Protein AF-A0A8X7CBG3-F1 (afdb_monomer_lite)

Sequence (116 aa):
MLIEKKDIHNIKRDFNINGYVKRHEVDAVSVKLWAQEMKNNGENCTVYFKEQGQLGNAYCLKDEDFVLVIMTDFQKEMITKYGKDKICTDGTHGLNSYDFNLYSVLVVDEQKKWNP

Foldseek 3Di:
DDDDPVNVVCCCVVVVVDPPQDPDPDVLVSVVVVLVVCVVVVVPQWPDWAHAQDDDPDPPDDNRDGDTHGDGPVRVVVCVPFVPPHKDKDWDAQPDPVRDIDIDIDGDDPVPDDDD

Structure (mmCIF, N/CA/C/O backbone):
data_AF-A0A8X7CBG3-F1
#
_entry.id   AF-A0A8X7CBG3-F1
#
loop_
_atom_site.group_PDB
_atom_site.id
_atom_site.type_symbol
_atom_site.label_atom_id
_atom_site.label_alt_id
_atom_site.label_comp_id
_atom_site.label_asym_id
_atom_site.label_entity_id
_atom_site.label_seq_id
_atom_site.pdbx_PDB_ins_code
_atom_site.Cartn_x
_atom_site.Cartn_y
_atom_site.Cartn_z
_atom_site.occupancy
_atom_site.B_iso_or_equiv
_atom_site.auth_seq_id
_atom_site.auth_comp_id
_atom_site.auth_asym_id
_atom_site.auth_atom_id
_atom_site.pdbx_PDB_model_num
ATOM 1 N N . MET A 1 1 ? -16.791 11.375 -11.909 1.00 40.81 1 MET A N 1
ATOM 2 C CA . MET A 1 1 ? -16.322 12.656 -11.343 1.00 40.81 1 MET A CA 1
ATOM 3 C C . MET A 1 1 ? -14.961 12.934 -11.970 1.00 40.81 1 MET A C 1
ATOM 5 O O . MET A 1 1 ? -14.012 12.247 -11.624 1.00 40.81 1 MET A O 1
ATOM 9 N N . LEU A 1 2 ? -14.887 13.786 -12.999 1.00 49.34 2 LEU A N 1
ATOM 10 C CA . LEU A 1 2 ? -13.610 14.119 -13.640 1.00 49.34 2 LEU A CA 1
ATOM 11 C C . LEU A 1 2 ? -12.933 15.203 -12.805 1.00 49.34 2 LEU A C 1
ATOM 13 O O . LEU A 1 2 ? -13.431 16.319 -12.740 1.00 49.34 2 LEU A O 1
ATOM 17 N N . ILE A 1 3 ? -11.821 14.862 -12.163 1.00 58.81 3 ILE A N 1
ATOM 18 C CA . ILE A 1 3 ? -10.894 15.854 -11.620 1.00 58.81 3 ILE A CA 1
ATOM 19 C C . ILE A 1 3 ? -10.322 16.611 -12.827 1.00 58.81 3 ILE A C 1
ATOM 21 O O . ILE A 1 3 ? -9.713 15.989 -13.704 1.00 58.81 3 ILE A O 1
ATOM 25 N N . GLU A 1 4 ? -10.526 17.926 -12.918 1.00 74.81 4 GLU A N 1
ATOM 26 C CA . GLU A 1 4 ? -9.948 18.704 -14.012 1.00 74.81 4 GLU A CA 1
ATOM 27 C C . GLU A 1 4 ? -8.452 18.930 -13.752 1.00 74.81 4 GLU A C 1
ATOM 29 O O . GLU A 1 4 ? -7.999 19.037 -12.610 1.00 74.81 4 GLU A O 1
ATOM 34 N N . LYS A 1 5 ? -7.635 19.059 -14.809 1.00 75.81 5 LYS A N 1
ATOM 35 C CA . LYS A 1 5 ? -6.190 19.358 -14.666 1.00 75.81 5 LYS A CA 1
ATOM 36 C C . LYS A 1 5 ? -5.930 20.604 -13.805 1.00 75.81 5 LYS A C 1
ATOM 38 O O . LYS A 1 5 ? -4.879 20.708 -13.172 1.00 75.81 5 LYS A O 1
ATOM 43 N N . 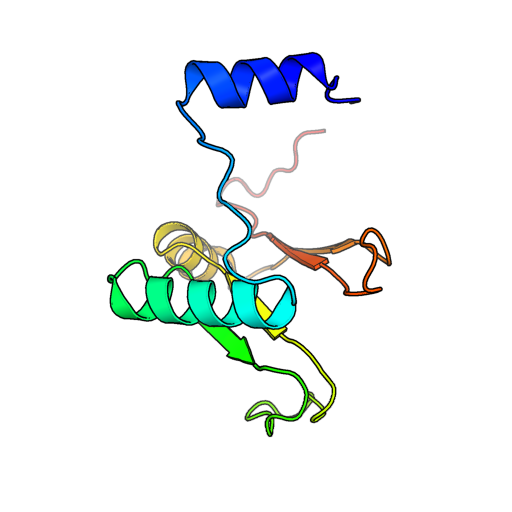LYS A 1 6 ? -6.892 21.530 -13.781 1.00 81.81 6 LYS A N 1
ATOM 44 C CA . LYS A 1 6 ? -6.890 22.736 -12.953 1.00 81.81 6 LYS A CA 1
ATOM 45 C C . LYS A 1 6 ? -6.967 22.419 -11.458 1.00 81.81 6 LYS A C 1
ATOM 47 O O . LYS A 1 6 ? -6.233 23.030 -10.690 1.00 81.81 6 LYS A O 1
ATOM 52 N N . ASP A 1 7 ? -7.772 21.441 -11.056 1.00 83.69 7 ASP A N 1
ATOM 53 C CA . ASP A 1 7 ? -7.909 21.043 -9.652 1.00 83.69 7 ASP A CA 1
ATOM 54 C C . ASP A 1 7 ? -6.604 20.440 -9.132 1.00 83.69 7 ASP A C 1
ATOM 56 O O . ASP A 1 7 ? -6.118 20.824 -8.072 1.00 83.69 7 ASP A O 1
ATOM 60 N N . ILE A 1 8 ? -5.958 19.587 -9.935 1.00 80.31 8 ILE A N 1
ATOM 61 C CA . ILE A 1 8 ? -4.635 19.029 -9.610 1.00 80.31 8 ILE A CA 1
ATOM 62 C C . ILE A 1 8 ? -3.593 20.147 -9.471 1.00 80.31 8 ILE A C 1
ATOM 64 O O . ILE A 1 8 ? -2.747 20.101 -8.579 1.00 80.31 8 ILE A O 1
ATOM 68 N N . HIS A 1 9 ? -3.636 21.155 -10.346 1.00 80.56 9 HIS A N 1
ATOM 69 C CA . HIS A 1 9 ? -2.719 22.291 -10.276 1.00 80.56 9 HIS A CA 1
ATOM 70 C C . HIS A 1 9 ? -2.940 23.134 -9.011 1.00 80.56 9 HIS A C 1
ATOM 72 O O . HIS A 1 9 ? -1.971 23.489 -8.342 1.00 80.56 9 HIS A O 1
ATOM 78 N N . ASN A 1 10 ? -4.199 23.398 -8.652 1.00 86.81 10 ASN A N 1
ATOM 79 C CA . ASN A 1 10 ? -4.550 24.120 -7.431 1.00 86.81 10 ASN A CA 1
ATOM 80 C C . ASN A 1 10 ? -4.092 23.360 -6.181 1.00 86.81 10 ASN A C 1
ATOM 82 O O . ASN A 1 10 ? -3.424 23.950 -5.343 1.00 86.81 10 ASN A O 1
ATOM 86 N N . ILE A 1 11 ? -4.340 22.047 -6.099 1.00 84.38 11 ILE A N 1
ATOM 87 C CA . ILE A 1 11 ? -3.877 21.213 -4.977 1.00 84.38 11 ILE A CA 1
ATOM 88 C C . ILE A 1 11 ? -2.350 21.273 -4.859 1.00 84.38 11 ILE A C 1
ATOM 90 O O . ILE A 1 11 ? -1.818 21.474 -3.771 1.00 84.38 11 ILE A O 1
ATOM 94 N N . LYS A 1 12 ? -1.620 21.154 -5.976 1.00 83.50 12 LYS A N 1
ATOM 95 C CA . LYS A 1 12 ? -0.154 21.250 -5.948 1.00 83.50 12 LYS A CA 1
ATOM 96 C C . LYS A 1 12 ? 0.330 22.593 -5.411 1.00 83.50 12 LYS A C 1
ATOM 98 O O . LYS A 1 12 ? 1.241 22.613 -4.589 1.00 83.50 12 LYS A O 1
ATOM 103 N N . ARG A 1 13 ? -0.281 23.690 -5.866 1.00 83.88 13 ARG A N 1
ATOM 104 C CA . ARG A 1 13 ? 0.042 25.050 -5.419 1.00 83.88 13 ARG A CA 1
ATOM 105 C C . ARG A 1 13 ? -0.272 25.236 -3.935 1.00 83.88 13 ARG A C 1
ATOM 107 O O . ARG A 1 13 ? 0.590 25.684 -3.189 1.00 83.88 13 ARG A O 1
ATOM 114 N 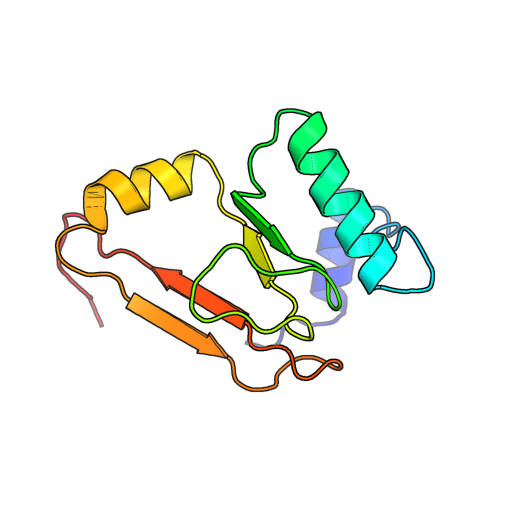N . ASP A 1 14 ? -1.484 24.886 -3.520 1.00 90.00 14 ASP A N 1
ATOM 115 C CA . ASP A 1 14 ? -2.019 25.225 -2.199 1.00 90.00 14 ASP A CA 1
ATOM 116 C C . ASP A 1 14 ? -1.397 24.365 -1.086 1.00 90.00 14 ASP A C 1
ATOM 118 O O . ASP A 1 14 ? -1.220 24.842 0.032 1.00 90.00 14 ASP A O 1
ATOM 122 N N . PHE A 1 15 ? -0.987 23.131 -1.400 1.00 83.00 15 PHE A N 1
ATOM 123 C CA . PHE A 1 15 ? -0.299 22.228 -0.467 1.00 83.00 15 PHE A CA 1
ATOM 124 C C . PHE A 1 15 ? 1.226 22.181 -0.667 1.00 83.00 15 PHE A C 1
ATOM 126 O O . PHE A 1 15 ? 1.890 21.322 -0.090 1.00 83.00 15 PHE A O 1
ATOM 133 N N . ASN A 1 16 ? 1.792 23.084 -1.481 1.00 77.38 16 ASN A N 1
ATOM 134 C CA . ASN A 1 16 ? 3.227 23.149 -1.791 1.00 77.38 16 ASN A CA 1
ATOM 135 C C . ASN A 1 16 ? 3.823 21.786 -2.212 1.00 77.38 16 ASN 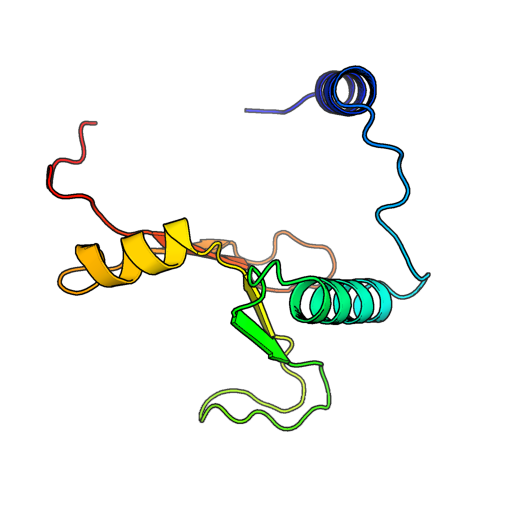A C 1
ATOM 137 O O . ASN A 1 16 ? 4.934 21.411 -1.824 1.00 77.38 16 ASN A O 1
ATOM 141 N N . ILE A 1 17 ? 3.064 21.019 -3.001 1.00 77.69 17 ILE A N 1
ATOM 142 C CA . ILE A 1 17 ? 3.487 19.711 -3.508 1.00 77.69 17 ILE A CA 1
ATOM 143 C C . ILE A 1 17 ? 4.446 19.960 -4.673 1.00 77.69 17 ILE A C 1
ATOM 145 O O . ILE A 1 17 ? 4.056 19.999 -5.845 1.00 77.69 17 ILE A O 1
ATOM 149 N N . ASN A 1 18 ? 5.719 20.161 -4.339 1.00 66.88 18 ASN A N 1
ATOM 150 C CA . ASN A 1 18 ? 6.785 20.317 -5.318 1.00 66.88 18 ASN A CA 1
ATOM 151 C C . ASN A 1 18 ? 6.966 19.004 -6.094 1.00 66.88 18 ASN A C 1
ATOM 153 O O . ASN A 1 18 ? 7.054 17.927 -5.512 1.00 66.88 18 ASN A O 1
ATOM 157 N N . GLY A 1 19 ? 6.980 19.090 -7.427 1.00 58.47 19 GLY A N 1
ATOM 158 C CA . GLY A 1 19 ? 6.770 17.978 -8.367 1.00 58.47 19 GLY A CA 1
ATOM 159 C C . GLY A 1 19 ? 7.821 16.859 -8.417 1.00 58.47 19 GLY A C 1
ATOM 160 O O . GLY A 1 19 ? 7.833 16.099 -9.383 1.00 58.47 19 GLY A O 1
ATOM 161 N N . TYR A 1 20 ? 8.679 16.711 -7.411 1.00 56.62 20 TYR A N 1
ATOM 162 C CA . TYR A 1 20 ? 9.717 15.681 -7.356 1.00 56.62 20 TYR A CA 1
ATOM 163 C C . TYR A 1 20 ? 9.193 14.390 -6.716 1.00 56.62 20 TYR A C 1
ATOM 165 O O . TYR A 1 20 ? 9.657 13.951 -5.670 1.00 56.62 20 TYR A O 1
ATOM 173 N N . VAL A 1 21 ? 8.197 13.773 -7.353 1.00 65.31 21 VAL A N 1
ATOM 174 C CA . VAL A 1 21 ? 7.701 12.436 -6.964 1.00 65.31 21 VAL A CA 1
ATOM 175 C C . VAL A 1 21 ? 8.561 11.332 -7.598 1.00 65.31 21 VAL A C 1
ATOM 177 O O . VAL A 1 21 ? 8.697 10.240 -7.050 1.00 65.31 21 VAL A O 1
ATOM 180 N N . LYS A 1 22 ? 9.196 11.625 -8.740 1.00 71.69 22 LYS A N 1
ATOM 181 C CA . LYS A 1 22 ? 10.056 10.693 -9.474 1.00 71.69 22 LYS A CA 1
ATOM 182 C C . LYS A 1 22 ? 11.505 10.833 -9.006 1.00 71.69 22 LYS A C 1
ATOM 184 O O . LYS A 1 22 ? 12.137 11.857 -9.242 1.00 71.69 22 LYS A O 1
ATOM 189 N N . ARG A 1 23 ? 12.011 9.800 -8.330 1.00 78.56 23 ARG A N 1
ATOM 190 C CA . ARG A 1 23 ? 13.365 9.758 -7.739 1.00 78.56 23 ARG A CA 1
ATOM 191 C C . ARG A 1 23 ? 14.418 9.206 -8.696 1.00 78.56 23 ARG A C 1
ATOM 193 O O . ARG A 1 23 ? 15.608 9.395 -8.483 1.00 78.56 23 ARG A O 1
ATOM 200 N N . HIS A 1 24 ? 13.970 8.492 -9.720 1.00 86.25 24 HIS A N 1
ATOM 201 C CA . HIS A 1 24 ? 14.793 7.804 -10.698 1.00 86.25 24 HIS A CA 1
ATOM 202 C C . HIS A 1 24 ? 14.009 7.635 -12.005 1.00 86.25 24 HIS A C 1
ATOM 204 O O . HIS A 1 24 ? 12.786 7.512 -11.973 1.00 86.25 24 HIS A O 1
ATOM 210 N N . GLU A 1 25 ? 14.695 7.594 -13.150 1.00 83.38 25 GLU A N 1
ATOM 211 C CA . GLU A 1 25 ? 14.066 7.456 -14.475 1.00 83.38 25 GLU A CA 1
ATOM 212 C C . GLU A 1 25 ? 13.255 6.165 -14.621 1.00 83.38 25 GLU A C 1
ATOM 214 O O . GLU A 1 25 ? 12.170 6.166 -15.204 1.00 83.38 25 GLU A O 1
ATOM 219 N N . VAL A 1 26 ? 13.767 5.087 -14.030 1.00 85.00 26 VAL A N 1
ATOM 220 C CA . VAL A 1 26 ? 13.079 3.800 -13.900 1.00 85.00 26 VAL A CA 1
ATOM 221 C C . VAL A 1 26 ? 12.139 3.847 -12.696 1.00 85.00 26 VAL A C 1
ATOM 223 O O . VAL A 1 26 ? 12.593 3.917 -11.551 1.00 85.00 26 VAL A O 1
ATOM 226 N N . ASP A 1 27 ? 10.833 3.774 -12.950 1.00 85.88 27 ASP A N 1
ATOM 227 C CA . ASP A 1 27 ? 9.796 3.905 -11.919 1.00 85.88 27 ASP A CA 1
ATOM 228 C C . ASP A 1 27 ? 9.919 2.831 -10.825 1.00 85.88 27 ASP A C 1
ATOM 230 O O . ASP A 1 27 ? 9.808 3.152 -9.644 1.00 85.88 27 ASP A O 1
ATOM 234 N N . ALA A 1 28 ? 10.265 1.588 -11.182 1.00 87.69 28 ALA A N 1
ATOM 235 C CA . ALA A 1 28 ? 10.491 0.507 -10.215 1.00 87.69 28 ALA A CA 1
ATOM 236 C C . ALA A 1 28 ? 11.582 0.853 -9.181 1.00 87.69 28 ALA A C 1
ATOM 238 O O . ALA A 1 28 ? 11.435 0.571 -7.991 1.00 87.69 28 ALA A O 1
ATOM 239 N N . VAL A 1 29 ? 12.648 1.536 -9.614 1.00 90.62 29 VAL A N 1
ATOM 240 C CA . VAL A 1 29 ? 13.720 2.009 -8.724 1.00 90.62 29 VAL A CA 1
ATOM 241 C C . VAL A 1 29 ? 13.212 3.137 -7.826 1.00 90.62 29 VAL A C 1
ATOM 243 O O . VAL A 1 29 ? 13.505 3.145 -6.633 1.00 90.62 29 VAL A O 1
ATOM 246 N N . SER A 1 30 ? 12.401 4.057 -8.361 1.00 90.31 30 SER A N 1
ATOM 247 C CA . SER A 1 30 ? 11.774 5.112 -7.552 1.00 90.31 30 SER A CA 1
ATOM 248 C C . SER A 1 30 ? 10.901 4.529 -6.438 1.00 90.31 30 SER A C 1
ATOM 250 O O . SER A 1 30 ? 11.012 4.959 -5.290 1.00 90.31 30 SER A O 1
ATOM 252 N N . VAL A 1 31 ? 10.073 3.530 -6.764 1.00 90.50 31 VAL A N 1
ATOM 253 C CA . VAL A 1 31 ? 9.188 2.855 -5.802 1.00 90.50 31 VAL A CA 1
ATOM 254 C C . VAL A 1 31 ? 9.996 2.102 -4.748 1.00 90.50 31 VAL A C 1
ATOM 256 O O . VAL A 1 31 ? 9.693 2.218 -3.563 1.00 90.50 31 VAL A O 1
ATOM 259 N N . LYS A 1 32 ? 11.059 1.393 -5.148 1.00 91.81 32 LYS A N 1
ATOM 260 C CA . LYS A 1 32 ? 11.984 0.729 -4.219 1.00 91.81 32 LYS A CA 1
ATOM 261 C C . LYS A 1 32 ? 12.587 1.708 -3.216 1.00 91.81 32 LYS A C 1
ATOM 263 O O . LYS A 1 32 ? 12.514 1.470 -2.012 1.00 91.81 32 LYS A O 1
ATOM 268 N N . LEU A 1 33 ? 13.165 2.808 -3.703 1.00 91.06 33 LEU A N 1
ATOM 269 C CA . LEU A 1 33 ? 13.790 3.822 -2.850 1.00 91.06 33 LEU A CA 1
ATOM 270 C C . LEU A 1 33 ? 12.777 4.436 -1.880 1.00 91.06 33 LEU A C 1
ATOM 272 O O . LEU A 1 33 ? 13.099 4.674 -0.720 1.00 91.06 33 LEU A O 1
ATOM 276 N N . TRP A 1 34 ? 11.549 4.671 -2.343 1.00 90.88 34 TRP A N 1
ATOM 277 C CA . TRP A 1 34 ? 10.458 5.161 -1.505 1.00 90.88 34 TRP A CA 1
ATOM 278 C C . TRP A 1 34 ? 10.044 4.154 -0.426 1.00 90.88 34 TRP A C 1
ATOM 280 O O . TRP A 1 34 ? 9.997 4.511 0.748 1.00 90.88 34 TRP A O 1
ATOM 290 N N . ALA A 1 35 ? 9.827 2.888 -0.786 1.00 89.81 35 ALA A N 1
ATOM 291 C CA . ALA A 1 35 ? 9.446 1.840 0.160 1.00 89.81 35 ALA A CA 1
ATOM 292 C C . ALA A 1 35 ? 10.523 1.614 1.238 1.00 89.81 35 ALA A C 1
ATOM 294 O O . ALA A 1 35 ? 10.206 1.362 2.401 1.00 89.81 35 ALA A O 1
ATOM 295 N N . GLN A 1 36 ? 11.803 1.716 0.862 1.00 88.69 36 GLN A N 1
ATOM 296 C CA . GLN A 1 36 ? 12.930 1.640 1.794 1.00 88.69 36 GLN A CA 1
ATOM 297 C C . GLN A 1 36 ? 12.989 2.850 2.730 1.00 88.69 36 GLN A C 1
ATOM 299 O O . GLN A 1 36 ? 13.176 2.676 3.931 1.00 88.69 36 GLN A O 1
ATOM 304 N N . GLU A 1 37 ? 12.804 4.062 2.205 1.00 88.56 37 GLU A N 1
ATOM 305 C CA . GLU A 1 37 ? 12.779 5.272 3.026 1.00 88.56 37 GLU A CA 1
ATOM 306 C C . GLU A 1 37 ? 11.636 5.245 4.044 1.00 88.56 37 GLU A C 1
ATOM 308 O O . GLU A 1 37 ? 11.875 5.508 5.219 1.00 88.56 37 GLU A O 1
ATOM 313 N N . MET A 1 38 ? 10.427 4.859 3.629 1.00 87.31 38 MET A N 1
ATOM 314 C CA . MET A 1 38 ? 9.277 4.766 4.534 1.00 87.31 38 MET A CA 1
ATOM 315 C C . MET A 1 38 ? 9.551 3.802 5.692 1.00 87.31 38 MET A C 1
ATOM 317 O O . MET A 1 38 ? 9.357 4.148 6.855 1.00 87.31 38 MET A O 1
ATOM 321 N N . LYS A 1 39 ? 10.128 2.629 5.399 1.00 83.69 39 LYS A N 1
ATOM 322 C CA . LYS A 1 39 ? 10.552 1.681 6.442 1.00 83.69 39 LYS A CA 1
ATOM 323 C C . LYS A 1 39 ? 11.601 2.263 7.398 1.00 83.69 39 LYS A C 1
ATOM 325 O O . LYS A 1 39 ? 11.561 1.954 8.585 1.00 83.69 39 LYS A O 1
ATOM 330 N N . ASN A 1 40 ? 12.528 3.080 6.899 1.00 83.31 40 ASN A N 1
ATOM 331 C CA . ASN A 1 40 ? 13.633 3.627 7.690 1.00 83.31 40 ASN A CA 1
ATOM 332 C C . ASN A 1 40 ? 13.240 4.861 8.518 1.00 83.31 40 ASN A C 1
ATOM 334 O O . ASN A 1 40 ? 13.782 5.057 9.603 1.00 83.31 40 ASN A O 1
ATOM 338 N N . ASN A 1 41 ? 12.296 5.673 8.039 1.00 78.75 41 ASN A N 1
ATOM 339 C CA . ASN A 1 41 ? 11.884 6.924 8.686 1.00 78.75 41 ASN A CA 1
ATOM 340 C C . ASN A 1 41 ? 10.887 6.717 9.842 1.00 78.75 41 ASN A C 1
ATOM 342 O O . ASN A 1 41 ? 10.402 7.686 10.420 1.00 78.75 41 ASN A O 1
ATOM 346 N N . GLY A 1 42 ? 10.549 5.468 10.180 1.00 67.12 42 GLY A N 1
ATOM 347 C CA . GLY A 1 42 ? 9.554 5.143 11.208 1.00 67.12 42 GLY A CA 1
ATOM 348 C C . GLY A 1 42 ? 8.103 5.338 10.755 1.00 67.12 42 GLY A C 1
ATOM 349 O O . GLY A 1 42 ? 7.187 4.921 11.460 1.00 67.12 42 GLY A O 1
ATOM 350 N N . GLU A 1 43 ? 7.881 5.892 9.560 1.00 65.88 43 GLU A N 1
ATOM 351 C CA . GLU A 1 43 ? 6.588 5.887 8.881 1.00 65.88 43 GLU A CA 1
ATOM 352 C C . GLU A 1 43 ? 6.312 4.481 8.339 1.00 65.88 43 GLU A C 1
ATOM 354 O O . GLU A 1 43 ? 6.539 4.163 7.171 1.00 65.88 43 GLU A O 1
ATOM 359 N N . ASN A 1 44 ? 5.803 3.607 9.210 1.00 70.50 44 ASN A N 1
ATOM 360 C CA . ASN A 1 44 ? 5.567 2.189 8.934 1.00 70.50 44 ASN A CA 1
ATOM 361 C C . ASN A 1 44 ? 4.370 1.936 7.996 1.00 70.50 44 ASN A C 1
ATOM 363 O O . ASN A 1 44 ? 3.635 0.961 8.136 1.00 70.50 44 ASN A O 1
ATOM 367 N N . CYS A 1 45 ? 4.164 2.824 7.024 1.00 84.25 45 CYS A N 1
ATOM 368 C CA . CYS A 1 45 ? 3.099 2.698 6.052 1.00 84.25 45 CYS A CA 1
ATOM 369 C C . CYS A 1 45 ? 3.351 1.558 5.058 1.00 84.25 45 CYS A C 1
ATOM 371 O O . CYS A 1 45 ? 2.415 1.138 4.397 1.00 84.25 45 CYS A O 1
ATOM 373 N N . THR A 1 46 ? 4.579 1.038 4.932 1.00 88.50 46 THR A N 1
ATOM 374 C CA . THR A 1 46 ? 4.903 -0.077 4.024 1.00 88.50 46 THR A CA 1
ATOM 375 C C . THR A 1 46 ? 4.925 -1.406 4.775 1.00 88.50 46 THR A C 1
ATOM 377 O O . THR A 1 46 ? 5.954 -1.818 5.313 1.00 88.50 46 THR A O 1
ATOM 380 N N . VAL A 1 47 ? 3.798 -2.116 4.753 1.00 88.44 47 VAL A N 1
ATOM 381 C CA . VAL A 1 47 ? 3.621 -3.400 5.452 1.00 88.44 47 VAL A CA 1
ATOM 382 C C . VAL A 1 47 ? 4.370 -4.534 4.756 1.00 88.44 47 VAL A C 1
ATOM 384 O O . VAL A 1 47 ? 4.981 -5.378 5.411 1.00 88.44 47 VAL A O 1
ATOM 387 N N . TYR A 1 48 ? 4.345 -4.561 3.424 1.00 90.00 48 TYR A N 1
ATOM 388 C CA . TYR A 1 48 ? 5.028 -5.581 2.635 1.00 90.00 48 TYR A CA 1
ATOM 389 C C . TYR A 1 48 ? 5.523 -4.997 1.317 1.00 90.00 48 TYR A C 1
ATOM 391 O O . TYR A 1 48 ? 4.848 -4.184 0.689 1.00 90.00 48 TYR A O 1
ATOM 399 N N . PHE A 1 49 ? 6.715 -5.417 0.905 1.00 91.25 49 PHE A N 1
ATOM 400 C CA . PHE A 1 49 ? 7.313 -5.007 -0.357 1.00 91.25 49 PHE A CA 1
ATOM 401 C C . PHE A 1 49 ? 8.113 -6.169 -0.941 1.00 91.25 49 PHE A C 1
ATOM 403 O O . PHE A 1 49 ? 8.944 -6.746 -0.235 1.00 91.25 49 PHE A O 1
ATOM 410 N N . LYS A 1 50 ? 7.854 -6.484 -2.211 1.00 91.62 50 LYS A N 1
ATOM 411 C CA . LYS A 1 50 ? 8.566 -7.473 -3.022 1.00 91.62 50 LYS A CA 1
ATOM 412 C C . LYS A 1 50 ? 8.843 -6.875 -4.397 1.00 91.62 50 LYS A C 1
ATOM 414 O O . LYS A 1 50 ? 7.924 -6.422 -5.081 1.00 91.62 50 LYS A O 1
ATOM 419 N N . GLU A 1 51 ? 10.105 -6.919 -4.800 1.00 91.62 51 GLU A N 1
ATOM 420 C CA . GLU A 1 51 ? 10.536 -6.541 -6.144 1.00 91.62 51 GLU A CA 1
ATOM 421 C C . GLU A 1 51 ? 10.353 -7.704 -7.132 1.00 91.62 51 GLU A C 1
ATOM 423 O O . GLU A 1 51 ? 10.359 -8.879 -6.751 1.00 91.62 51 GLU A O 1
ATOM 428 N N . GLN A 1 52 ? 10.234 -7.382 -8.420 1.00 90.25 52 GLN A N 1
ATOM 429 C CA . GLN A 1 52 ? 10.294 -8.398 -9.471 1.00 90.25 52 GLN A CA 1
ATOM 430 C C . GLN A 1 52 ? 11.694 -9.028 -9.503 1.00 90.25 52 GLN A C 1
ATOM 432 O O . GLN A 1 52 ? 12.698 -8.341 -9.323 1.00 90.25 52 GLN A O 1
ATOM 437 N N . GLY A 1 53 ? 11.764 -10.337 -9.724 1.00 88.50 53 GLY A N 1
ATOM 438 C CA . GLY A 1 53 ? 12.995 -11.128 -9.664 1.00 88.50 53 GLY A CA 1
ATOM 439 C C . GLY A 1 53 ? 13.462 -11.470 -8.245 1.00 88.50 53 GLY A C 1
ATOM 440 O O . GLY A 1 53 ? 14.461 -12.168 -8.092 1.00 88.50 53 GLY A O 1
ATOM 441 N N . GLN A 1 54 ? 12.764 -11.006 -7.202 1.00 87.25 54 GLN A N 1
ATOM 442 C CA . GLN A 1 54 ? 13.035 -11.401 -5.822 1.00 87.25 54 GLN A CA 1
ATOM 443 C C . GLN A 1 54 ? 12.180 -12.613 -5.438 1.00 87.25 54 GLN A C 1
ATOM 445 O O . GLN A 1 54 ? 10.965 -12.598 -5.650 1.00 87.25 54 GLN A O 1
ATOM 450 N N . LEU A 1 55 ? 12.802 -13.609 -4.797 1.00 81.75 55 LEU A N 1
ATOM 451 C CA . LEU A 1 55 ? 12.101 -14.752 -4.206 1.00 81.75 55 LEU A CA 1
ATOM 452 C C . LEU A 1 55 ? 11.018 -14.269 -3.233 1.00 81.75 55 LEU A C 1
ATOM 454 O O . LEU A 1 55 ? 11.283 -13.503 -2.301 1.00 81.75 55 LEU A O 1
ATOM 458 N N . GLY A 1 56 ? 9.782 -14.704 -3.472 1.00 72.06 56 GLY A N 1
ATOM 459 C CA . GLY A 1 56 ? 8.647 -14.414 -2.605 1.00 72.06 56 GLY A CA 1
ATOM 460 C C . GLY A 1 56 ? 8.629 -15.324 -1.378 1.00 72.06 56 GLY A C 1
ATOM 461 O O . GLY A 1 56 ? 8.712 -16.540 -1.491 1.00 72.06 56 GLY A O 1
ATOM 462 N N . ASN A 1 57 ? 8.443 -14.743 -0.192 1.00 70.31 57 ASN A N 1
ATOM 463 C CA . ASN A 1 57 ? 8.277 -15.518 1.049 1.00 70.31 57 ASN A CA 1
ATOM 464 C C . ASN A 1 57 ? 6.830 -16.021 1.245 1.00 70.31 57 ASN A C 1
ATOM 466 O O . ASN A 1 57 ? 6.541 -16.705 2.225 1.00 70.31 57 ASN A O 1
ATOM 470 N N . ALA A 1 58 ? 5.906 -15.631 0.361 1.00 72.69 58 ALA A N 1
ATOM 471 C CA . ALA A 1 58 ? 4.497 -15.997 0.419 1.00 72.69 58 ALA A CA 1
ATOM 472 C C . ALA A 1 58 ? 4.196 -17.083 -0.620 1.00 72.69 58 ALA A C 1
ATOM 474 O O . ALA A 1 58 ? 4.568 -16.943 -1.782 1.00 72.69 58 ALA A O 1
ATOM 475 N N . TYR A 1 59 ? 3.479 -18.129 -0.200 1.00 65.25 59 TYR A N 1
ATOM 476 C CA . TYR A 1 59 ? 3.239 -19.376 -0.945 1.00 65.25 59 TYR A CA 1
ATOM 477 C C . TYR A 1 59 ? 2.622 -19.233 -2.351 1.00 65.25 59 TYR A C 1
ATOM 479 O O . TYR A 1 59 ? 2.566 -20.216 -3.082 1.00 65.25 59 TYR A O 1
ATOM 487 N N . CYS A 1 60 ? 2.148 -18.049 -2.738 1.00 81.25 60 CYS A N 1
ATOM 488 C CA . CYS A 1 60 ? 1.480 -17.802 -4.015 1.00 81.25 60 CYS A CA 1
ATOM 489 C C . CYS A 1 60 ? 2.175 -16.773 -4.920 1.00 81.25 60 CYS A C 1
ATOM 491 O O . CYS A 1 60 ? 1.667 -16.525 -6.010 1.00 81.25 60 CYS A O 1
ATOM 493 N N . LEU A 1 61 ? 3.293 -16.173 -4.493 1.00 87.31 61 LEU A N 1
ATOM 494 C CA . LEU A 1 61 ? 3.990 -15.156 -5.284 1.00 87.31 61 LEU A CA 1
ATOM 495 C C . LEU A 1 61 ? 5.115 -15.785 -6.099 1.00 87.31 61 LEU A C 1
ATOM 497 O O . LEU A 1 61 ? 5.999 -16.436 -5.541 1.00 87.31 61 LEU A O 1
ATOM 501 N N . LYS A 1 62 ? 5.102 -15.542 -7.405 1.00 88.56 62 LYS A N 1
ATOM 502 C CA . LYS A 1 62 ? 6.184 -15.909 -8.315 1.00 88.56 62 LYS A CA 1
ATOM 503 C C . LYS A 1 62 ? 7.295 -14.870 -8.269 1.00 88.56 62 LYS A C 1
ATOM 505 O O . LYS A 1 62 ? 7.100 -13.751 -7.788 1.00 88.56 62 LYS A O 1
ATOM 510 N N . ASP A 1 63 ? 8.462 -15.207 -8.795 1.00 88.38 63 ASP A N 1
ATOM 511 C CA . ASP A 1 63 ? 9.615 -14.306 -8.780 1.00 88.38 63 ASP A CA 1
ATOM 512 C C . ASP A 1 63 ? 9.332 -13.037 -9.588 1.00 88.38 63 ASP A C 1
ATOM 514 O O . ASP A 1 63 ? 9.635 -11.938 -9.130 1.00 88.38 63 ASP A O 1
ATOM 518 N N . GLU A 1 64 ? 8.646 -13.158 -10.721 1.00 88.94 64 GLU A N 1
ATOM 519 C CA . GLU A 1 64 ? 8.245 -12.051 -11.592 1.00 88.94 64 GLU A CA 1
ATOM 520 C C . GLU A 1 64 ? 7.192 -11.101 -10.992 1.00 88.94 64 GLU A C 1
ATOM 522 O O . GLU A 1 64 ? 7.024 -9.984 -11.491 1.00 88.94 64 GLU A O 1
ATOM 527 N N . ASP A 1 65 ? 6.507 -11.503 -9.917 1.00 88.31 65 ASP A N 1
ATOM 528 C CA . ASP A 1 65 ? 5.443 -10.699 -9.315 1.00 88.31 65 ASP A CA 1
ATOM 529 C C . ASP A 1 65 ? 6.010 -9.492 -8.556 1.00 88.31 65 ASP A C 1
ATOM 531 O O . ASP A 1 65 ? 6.904 -9.614 -7.714 1.00 88.31 65 ASP A O 1
ATOM 535 N N . PHE A 1 66 ? 5.429 -8.320 -8.797 1.00 90.38 66 PHE A N 1
ATOM 536 C CA . PHE A 1 66 ? 5.640 -7.120 -7.992 1.00 90.38 66 PHE A CA 1
ATOM 537 C C . PHE A 1 66 ? 4.545 -7.010 -6.928 1.00 90.38 66 PHE A C 1
ATOM 539 O O . PHE A 1 66 ? 3.363 -7.142 -7.247 1.00 90.38 66 PHE A O 1
ATOM 546 N N . VAL A 1 67 ? 4.916 -6.715 -5.677 1.00 91.69 67 VAL A N 1
ATOM 547 C CA . VAL A 1 67 ? 3.936 -6.471 -4.609 1.00 91.69 67 VAL A CA 1
ATOM 548 C C . VAL A 1 67 ? 4.360 -5.291 -3.749 1.00 91.69 67 VAL A C 1
ATOM 550 O O . VAL A 1 67 ? 5.449 -5.275 -3.177 1.00 91.69 67 VAL A O 1
ATOM 553 N N . LEU A 1 68 ? 3.446 -4.339 -3.581 1.00 91.88 68 LEU A N 1
ATOM 554 C CA . LEU A 1 68 ? 3.551 -3.258 -2.613 1.00 91.88 68 LEU A CA 1
ATOM 555 C C . LEU A 1 68 ? 2.258 -3.209 -1.798 1.00 91.88 68 LEU A C 1
ATOM 557 O O . LEU A 1 68 ? 1.185 -2.969 -2.344 1.00 91.88 68 LEU A O 1
ATOM 561 N N . VAL A 1 69 ? 2.369 -3.433 -0.490 1.00 92.25 69 VAL A N 1
ATOM 562 C CA . VAL A 1 69 ? 1.256 -3.298 0.453 1.00 92.25 69 VAL A CA 1
ATOM 563 C C . VAL A 1 69 ? 1.533 -2.102 1.340 1.00 92.25 69 VAL A C 1
ATOM 565 O O . VAL A 1 69 ? 2.506 -2.099 2.102 1.00 92.25 69 VAL A O 1
ATOM 568 N N . ILE A 1 70 ? 0.649 -1.113 1.246 1.00 93.06 70 ILE A N 1
ATOM 569 C CA . ILE A 1 70 ? 0.697 0.096 2.057 1.00 93.06 70 ILE A CA 1
ATOM 570 C C . ILE A 1 70 ? -0.520 0.187 2.973 1.00 93.06 70 ILE A C 1
ATOM 572 O O . ILE A 1 70 ? -1.631 -0.155 2.575 1.00 93.06 70 ILE A O 1
ATOM 576 N N . MET A 1 71 ? -0.298 0.604 4.214 1.00 92.12 71 MET A N 1
ATOM 577 C CA . MET A 1 71 ? -1.314 0.724 5.252 1.00 92.12 71 MET A CA 1
ATOM 578 C C . MET A 1 71 ? -0.767 1.571 6.399 1.00 92.12 71 MET A C 1
ATOM 580 O O . MET A 1 71 ? 0.300 1.265 6.918 1.00 92.12 71 MET A O 1
ATOM 584 N N . THR A 1 72 ? -1.481 2.610 6.823 1.00 90.25 72 THR A N 1
ATOM 585 C CA . THR A 1 72 ? -1.106 3.376 8.023 1.00 90.25 72 THR A CA 1
ATOM 586 C C . THR A 1 72 ? -1.358 2.570 9.301 1.00 90.25 72 THR A C 1
ATOM 588 O O . THR A 1 72 ? -2.151 1.626 9.300 1.00 90.25 72 THR A O 1
ATOM 591 N N . ASP A 1 73 ? -0.754 2.969 10.423 1.00 89.25 73 ASP A N 1
ATOM 592 C CA . ASP A 1 73 ? -1.000 2.310 11.716 1.00 89.25 73 ASP A CA 1
ATOM 593 C C . ASP A 1 73 ? -2.480 2.362 12.118 1.00 89.25 73 ASP A C 1
ATOM 595 O O . ASP A 1 73 ? -3.042 1.359 12.553 1.00 89.25 73 ASP A O 1
ATOM 599 N N . PHE A 1 74 ? -3.159 3.482 11.857 1.00 89.81 74 PHE A N 1
ATOM 600 C CA . PHE A 1 74 ? -4.604 3.581 12.063 1.00 89.81 74 PHE A CA 1
ATOM 601 C C . PHE A 1 74 ? -5.377 2.563 11.210 1.00 89.81 74 PHE A C 1
ATOM 603 O O . PHE A 1 74 ? -6.247 1.856 11.711 1.00 89.81 74 PHE A O 1
ATOM 610 N N . GLN A 1 75 ? -5.048 2.428 9.921 1.00 90.75 75 GLN A N 1
ATOM 611 C CA . GLN A 1 75 ? -5.689 1.431 9.053 1.00 90.75 75 GLN A CA 1
ATOM 612 C C . GLN A 1 75 ? -5.409 -0.005 9.530 1.00 90.75 75 GLN A C 1
ATOM 614 O O . GLN A 1 75 ? -6.292 -0.864 9.450 1.00 90.75 75 GLN A O 1
ATOM 619 N N . LYS A 1 76 ? -4.221 -0.255 10.092 1.00 90.94 76 LYS A N 1
ATOM 620 C CA . LYS A 1 76 ? -3.851 -1.532 10.71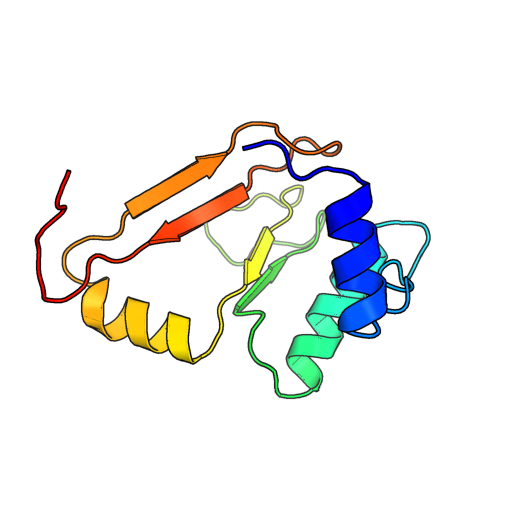2 1.00 90.94 76 LYS A CA 1
ATOM 621 C C . LYS A 1 76 ? -4.680 -1.835 11.963 1.00 90.94 76 LYS A C 1
ATOM 623 O O . LYS A 1 76 ? -5.117 -2.973 12.159 1.00 90.94 76 LYS A O 1
ATOM 628 N N . GLU A 1 77 ? -4.944 -0.835 12.796 1.00 90.81 77 GLU A N 1
ATOM 629 C CA . GLU A 1 77 ? -5.852 -0.971 13.938 1.00 90.81 77 GLU A CA 1
ATOM 630 C C . GLU A 1 77 ? -7.287 -1.244 13.478 1.00 90.81 77 GLU A C 1
ATOM 632 O O . GLU A 1 77 ? -7.932 -2.162 13.986 1.00 90.81 77 GLU A O 1
ATOM 637 N N . MET A 1 78 ? -7.759 -0.523 12.458 1.00 91.19 78 MET A N 1
ATOM 638 C CA . MET A 1 78 ? -9.093 -0.710 11.882 1.00 91.19 78 MET A CA 1
ATOM 639 C C . MET A 1 78 ? -9.297 -2.130 11.347 1.00 91.19 78 MET A C 1
ATOM 641 O O . MET A 1 78 ? -10.300 -2.765 11.680 1.00 91.19 78 MET A O 1
ATOM 645 N N . ILE A 1 79 ? -8.347 -2.673 10.574 1.00 91.88 79 ILE A N 1
ATOM 646 C CA . ILE A 1 79 ? -8.462 -4.049 10.068 1.00 91.88 79 ILE A CA 1
ATOM 647 C C . ILE A 1 79 ? -8.370 -5.084 11.194 1.00 91.88 79 ILE A C 1
ATOM 649 O O . ILE A 1 79 ? -9.095 -6.076 11.175 1.00 91.88 79 ILE A O 1
ATOM 653 N N . THR A 1 80 ? -7.562 -4.831 12.226 1.00 91.06 80 THR A N 1
ATOM 654 C CA . THR A 1 80 ? -7.458 -5.720 13.395 1.00 91.06 80 THR A CA 1
ATOM 655 C C . THR A 1 80 ? -8.747 -5.722 14.224 1.00 91.06 80 THR A C 1
ATOM 657 O O . THR A 1 80 ? -9.159 -6.772 14.731 1.00 91.06 80 THR A O 1
ATOM 660 N N . LYS A 1 81 ? -9.399 -4.559 14.355 1.00 91.06 81 LYS A N 1
ATOM 661 C CA . LYS A 1 81 ? -10.638 -4.389 15.122 1.00 91.06 81 LYS A CA 1
ATOM 662 C C . LYS A 1 81 ? -11.857 -4.938 14.377 1.00 91.06 81 LYS A C 1
ATOM 664 O O . LYS A 1 81 ? -12.631 -5.684 14.970 1.00 91.06 81 LYS A O 1
ATOM 669 N N . TYR A 1 82 ? -12.014 -4.601 13.096 1.00 90.44 82 TYR A N 1
ATOM 670 C CA . TYR A 1 82 ? -13.252 -4.849 12.344 1.00 90.44 82 TYR A CA 1
ATOM 671 C C . TYR A 1 82 ? -13.139 -5.929 11.258 1.00 90.44 82 TYR A C 1
ATOM 673 O O . TYR A 1 82 ? -14.150 -6.477 10.829 1.00 90.44 82 TYR A O 1
ATOM 681 N N . GLY A 1 83 ? -11.929 -6.305 10.837 1.00 88.75 83 GLY A N 1
ATOM 682 C CA . GLY A 1 83 ? -11.715 -7.254 9.736 1.00 88.75 83 GLY A CA 1
ATOM 683 C C . GLY A 1 83 ? -11.920 -8.732 10.086 1.00 88.75 83 GLY A C 1
ATOM 684 O O . GLY A 1 83 ? -11.740 -9.582 9.222 1.00 88.75 83 GLY A O 1
ATOM 685 N N . LYS A 1 84 ? -12.282 -9.065 11.335 1.00 87.06 84 LYS A N 1
ATOM 686 C CA . LYS A 1 84 ? -12.457 -10.462 11.780 1.00 87.06 84 LYS A CA 1
ATOM 687 C C . LYS A 1 84 ? -13.715 -11.134 11.227 1.00 87.06 84 LYS A C 1
ATOM 689 O O . LYS A 1 84 ? -13.701 -12.341 11.023 1.00 87.06 84 LYS A O 1
ATOM 694 N N . ASP A 1 85 ? -14.791 -10.368 11.046 1.00 84.31 85 ASP A N 1
ATOM 695 C CA . ASP A 1 85 ? -16.089 -10.873 10.566 1.00 84.31 85 ASP A CA 1
ATOM 696 C C . ASP A 1 85 ? -16.136 -10.844 9.033 1.00 84.31 85 ASP A C 1
ATOM 698 O O . ASP A 1 85 ? -16.380 -11.853 8.373 1.00 84.31 85 ASP A O 1
ATOM 702 N N . LYS A 1 86 ? -15.830 -9.678 8.449 1.00 85.25 86 LYS A N 1
ATOM 703 C CA . LYS A 1 86 ? -15.863 -9.472 7.003 1.00 85.25 86 LYS A CA 1
ATOM 704 C C . LYS A 1 86 ? -14.807 -8.468 6.558 1.00 85.25 86 LYS A C 1
ATOM 706 O O . LYS A 1 86 ? -14.716 -7.367 7.097 1.00 85.25 86 LYS A O 1
ATOM 711 N N . ILE A 1 87 ? -14.090 -8.829 5.499 1.00 90.94 87 ILE A N 1
ATOM 712 C CA . ILE A 1 87 ? -13.290 -7.905 4.695 1.00 90.94 87 ILE A CA 1
ATOM 713 C C . ILE A 1 87 ? -13.905 -7.811 3.299 1.00 90.94 87 ILE A C 1
ATOM 715 O O . ILE A 1 87 ? -14.397 -8.803 2.758 1.00 90.94 87 ILE A O 1
ATOM 719 N N . CYS A 1 88 ? -13.895 -6.616 2.725 1.00 90.12 88 CYS A N 1
ATOM 720 C CA . CYS A 1 88 ? -14.279 -6.382 1.340 1.00 90.12 88 CYS A CA 1
ATOM 721 C C . CYS A 1 88 ? -13.017 -6.038 0.550 1.00 90.12 88 CYS A C 1
ATOM 723 O O . CYS A 1 88 ? -12.215 -5.217 0.989 1.00 90.12 88 CYS A O 1
ATOM 725 N N . THR A 1 89 ? -12.844 -6.654 -0.611 1.00 90.56 89 THR A N 1
ATOM 726 C CA . THR A 1 89 ? -11.728 -6.372 -1.514 1.00 90.56 89 THR A CA 1
ATOM 727 C C . THR A 1 89 ? -12.278 -5.800 -2.804 1.00 90.56 89 THR A C 1
ATOM 729 O O . THR A 1 89 ? -13.093 -6.452 -3.455 1.00 90.56 89 THR A O 1
ATOM 732 N N . ASP A 1 90 ? -11.828 -4.607 -3.166 1.00 88.25 90 ASP A N 1
ATOM 733 C CA . ASP A 1 90 ? -12.164 -3.971 -4.435 1.00 88.25 90 ASP A CA 1
ATOM 734 C C . ASP A 1 90 ? -10.927 -3.955 -5.332 1.00 88.25 90 ASP A C 1
ATOM 736 O O . ASP A 1 90 ? -9.891 -3.397 -4.966 1.00 88.25 90 ASP A O 1
ATOM 740 N N . GLY A 1 91 ? -11.007 -4.650 -6.464 1.00 85.44 91 GLY A N 1
ATOM 741 C CA . GLY A 1 91 ? -9.917 -4.793 -7.419 1.00 85.44 91 GLY A CA 1
ATOM 742 C C . GLY A 1 91 ? -10.176 -3.945 -8.651 1.00 85.44 91 GLY A C 1
ATOM 743 O O . GLY A 1 91 ? -11.194 -4.102 -9.320 1.00 85.44 91 GLY A O 1
ATOM 744 N N . THR A 1 92 ? -9.224 -3.086 -8.995 1.00 79.62 92 THR A N 1
ATOM 745 C CA . THR A 1 92 ? -9.244 -2.376 -10.273 1.00 79.62 92 THR A CA 1
ATOM 746 C C . THR A 1 92 ? -8.426 -3.164 -11.290 1.00 79.62 92 THR A C 1
ATOM 748 O O . THR A 1 92 ? -7.223 -3.372 -11.120 1.00 79.62 92 THR A O 1
ATOM 751 N N . HIS A 1 93 ? -9.083 -3.646 -12.345 1.00 72.12 93 HIS A N 1
ATOM 752 C CA . HIS A 1 93 ? -8.398 -4.318 -13.445 1.00 72.12 93 HIS A CA 1
ATOM 753 C C . HIS A 1 93 ? -7.758 -3.289 -14.385 1.00 72.12 93 HIS A C 1
ATOM 755 O O . HIS A 1 93 ? -8.461 -2.444 -14.934 1.00 72.12 93 HIS A O 1
ATOM 761 N N . GLY A 1 94 ? -6.442 -3.396 -14.602 1.00 57.34 94 GLY A N 1
ATOM 762 C CA . GLY A 1 94 ? -5.766 -2.850 -15.790 1.00 57.34 94 GLY A CA 1
ATOM 763 C C . GLY A 1 94 ? -5.833 -1.331 -15.989 1.00 57.34 94 GLY A C 1
ATOM 764 O O . GLY A 1 94 ? -5.883 -0.870 -17.124 1.00 57.34 94 GLY A O 1
ATOM 765 N N . LEU A 1 95 ? -5.861 -0.533 -14.916 1.00 55.53 95 LEU A N 1
ATOM 766 C CA . LEU A 1 95 ? -5.976 0.932 -15.020 1.00 55.53 95 LEU A CA 1
ATOM 767 C C . LEU A 1 95 ? -4.634 1.688 -14.997 1.00 55.53 95 LEU A C 1
ATOM 769 O O . LEU A 1 95 ? -4.637 2.918 -14.956 1.00 55.53 95 LEU A O 1
ATOM 773 N N . ASN A 1 96 ? -3.486 1.000 -15.025 1.00 63.25 96 ASN A N 1
ATOM 774 C CA . ASN A 1 96 ? -2.175 1.652 -15.113 1.00 63.25 96 ASN A CA 1
ATOM 775 C C . ASN A 1 96 ? -1.388 1.200 -16.349 1.00 63.25 96 ASN A C 1
ATOM 777 O O . ASN A 1 96 ? -1.645 0.152 -16.924 1.00 63.25 96 ASN A O 1
ATOM 781 N N . SER A 1 97 ? -0.400 2.006 -16.739 1.00 70.38 97 SER A N 1
ATOM 782 C CA . SER A 1 97 ? 0.477 1.776 -17.897 1.00 70.38 97 SER A CA 1
ATOM 783 C C . SER A 1 97 ? 1.391 0.549 -17.778 1.00 70.38 97 SER A C 1
ATOM 785 O O . SER A 1 97 ? 2.202 0.319 -18.670 1.00 70.38 97 SER A O 1
ATOM 787 N N . TYR A 1 98 ? 1.314 -0.182 -16.666 1.00 73.75 98 TYR A N 1
ATOM 788 C CA . TYR A 1 98 ? 2.181 -1.303 -16.319 1.00 73.75 98 TYR A CA 1
ATOM 789 C C . TYR A 1 98 ? 1.403 -2.617 -16.142 1.00 73.75 98 TYR A C 1
ATOM 791 O O . TYR A 1 98 ? 1.990 -3.604 -15.709 1.00 73.75 98 TYR A O 1
ATOM 799 N N . ASP A 1 99 ? 0.094 -2.623 -16.431 1.00 80.81 99 ASP A N 1
ATOM 800 C CA . ASP A 1 99 ? -0.819 -3.757 -16.229 1.00 80.81 99 ASP A CA 1
ATOM 801 C C . ASP A 1 99 ? -0.800 -4.349 -14.803 1.00 80.81 99 ASP A C 1
ATOM 803 O O . ASP A 1 99 ? -1.185 -5.498 -14.577 1.00 80.81 99 ASP A O 1
ATOM 807 N N . PHE A 1 100 ? -0.399 -3.562 -13.796 1.00 85.00 100 PHE A N 1
ATOM 808 C CA . PHE A 1 100 ? -0.472 -3.995 -12.401 1.00 85.00 100 PHE A CA 1
ATOM 809 C C . PHE A 1 100 ? -1.899 -3.875 -11.872 1.00 85.00 100 PHE A C 1
ATOM 811 O O . PHE A 1 100 ? -2.563 -2.852 -12.051 1.00 85.00 100 PHE A O 1
ATOM 818 N N . ASN A 1 101 ? -2.343 -4.888 -11.134 1.00 86.56 101 ASN A N 1
ATOM 819 C CA . ASN A 1 101 ? -3.613 -4.830 -10.422 1.00 86.56 101 ASN A CA 1
ATOM 820 C C . ASN A 1 101 ? -3.459 -4.018 -9.131 1.00 86.56 101 ASN A C 1
ATOM 822 O O . ASN A 1 101 ? -2.525 -4.240 -8.359 1.00 86.56 101 ASN A O 1
ATOM 826 N N . LEU A 1 102 ? -4.406 -3.116 -8.878 1.00 89.12 102 LEU A N 1
ATOM 827 C CA . LEU A 1 102 ? -4.514 -2.403 -7.608 1.00 89.12 102 LEU A CA 1
ATOM 828 C C . LEU A 1 102 ? -5.749 -2.903 -6.863 1.00 89.12 102 LEU A C 1
ATOM 830 O O . LEU A 1 102 ? -6.859 -2.863 -7.396 1.00 89.12 102 LEU A O 1
ATOM 834 N N . TYR A 1 103 ? -5.535 -3.327 -5.620 1.00 90.44 103 TYR A N 1
ATOM 835 C CA . TYR A 1 103 ? -6.578 -3.807 -4.724 1.00 90.44 103 TYR A CA 1
ATOM 836 C C . TYR A 1 103 ? -6.701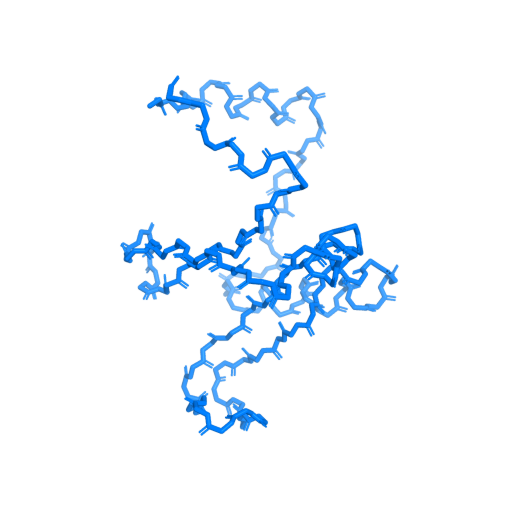 -2.885 -3.513 1.00 90.44 103 TYR A C 1
ATOM 838 O O . TYR A 1 103 ? -5.699 -2.548 -2.882 1.00 90.44 103 TYR A O 1
ATOM 846 N N . SER A 1 104 ? -7.932 -2.528 -3.161 1.00 91.69 104 SER A N 1
ATOM 847 C CA . SER A 1 104 ? -8.268 -1.841 -1.916 1.00 91.69 104 SER A CA 1
ATOM 848 C C . SER A 1 104 ? -8.927 -2.824 -0.956 1.00 91.69 104 SER A C 1
ATOM 850 O O . SER A 1 104 ? -9.883 -3.508 -1.321 1.00 91.69 104 SER A O 1
ATOM 852 N N . VAL A 1 105 ? -8.427 -2.895 0.279 1.00 91.62 105 VAL A N 1
ATOM 853 C CA . VAL A 1 105 ? -9.036 -3.692 1.352 1.00 91.62 105 VAL A CA 1
ATOM 854 C C . VAL A 1 105 ? -9.840 -2.765 2.253 1.00 91.62 105 VAL A C 1
ATOM 856 O O . VAL A 1 105 ? -9.325 -1.769 2.756 1.00 91.62 105 VAL A O 1
ATOM 859 N N . LEU A 1 106 ? -11.107 -3.105 2.457 1.00 91.00 106 LEU A N 1
ATOM 860 C CA . LEU A 1 106 ? -12.073 -2.336 3.227 1.00 91.00 106 LEU A CA 1
ATOM 861 C C . LEU A 1 106 ? -12.624 -3.200 4.362 1.00 91.00 106 LEU A C 1
ATOM 863 O O . LEU A 1 106 ? -12.851 -4.402 4.199 1.00 91.00 106 LEU A O 1
ATOM 867 N N . VAL A 1 107 ? -12.890 -2.572 5.502 1.00 90.38 107 VAL A N 1
ATOM 868 C CA . VAL A 1 107 ? -13.592 -3.192 6.629 1.00 90.38 107 VAL A CA 1
ATOM 869 C C . VAL A 1 107 ? -14.888 -2.446 6.898 1.00 90.38 107 VAL A C 1
ATOM 871 O O . VAL A 1 107 ? -14.952 -1.229 6.734 1.00 90.38 107 VAL A O 1
ATOM 874 N N . VAL A 1 108 ? -15.927 -3.185 7.280 1.00 83.81 108 VAL A N 1
ATOM 875 C CA . VAL A 1 108 ? -17.210 -2.601 7.685 1.00 83.81 108 VAL A CA 1
ATOM 876 C C . VAL A 1 108 ? -17.112 -2.250 9.162 1.00 83.81 108 VAL A C 1
ATOM 878 O O . VAL A 1 108 ? -16.735 -3.101 9.966 1.00 83.81 108 VAL A O 1
ATOM 881 N N . ASP A 1 109 ? -17.423 -1.008 9.518 1.00 72.56 109 ASP A N 1
ATOM 882 C CA . ASP A 1 109 ? -17.409 -0.582 10.914 1.00 72.56 109 ASP A CA 1
ATOM 883 C C . ASP A 1 109 ? -18.569 -1.190 11.735 1.00 72.56 109 ASP A C 1
ATOM 885 O O . ASP A 1 109 ? -19.423 -1.937 11.244 1.00 72.56 109 ASP A O 1
ATOM 889 N N . GLU A 1 110 ? -18.593 -0.866 13.029 1.00 65.88 110 GLU A N 1
ATOM 890 C CA . GLU A 1 110 ? -19.592 -1.328 14.000 1.00 65.88 110 GLU A CA 1
ATOM 891 C C . GLU A 1 110 ? -21.050 -1.045 13.596 1.00 65.88 110 GLU A C 1
ATOM 893 O O . GLU A 1 110 ? -21.950 -1.741 14.071 1.00 65.88 110 GLU A O 1
ATOM 898 N N . GLN A 1 111 ? -21.321 -0.072 12.716 1.00 62.31 111 GLN A N 1
ATOM 899 C CA . GLN A 1 111 ? -22.696 0.302 12.392 1.00 62.31 111 GLN A CA 1
ATOM 900 C C . GLN A 1 111 ? -23.401 -0.706 11.481 1.00 62.31 111 GLN A C 1
ATOM 902 O O . GLN A 1 111 ? -24.621 -0.611 11.348 1.00 62.31 111 GLN A O 1
ATOM 907 N N . LYS A 1 112 ? -22.689 -1.685 10.887 1.00 58.34 112 LYS A N 1
ATOM 908 C CA . LYS A 1 112 ? -23.228 -2.767 10.022 1.00 58.34 112 LYS A CA 1
ATOM 909 C C . LYS A 1 112 ? -24.251 -2.308 8.963 1.00 58.34 112 LYS A C 1
ATOM 911 O O . LYS A 1 112 ? -24.981 -3.131 8.411 1.00 58.34 112 LYS A O 1
ATOM 916 N N . LYS A 1 113 ? -24.324 -1.011 8.664 1.00 47.69 113 LYS A N 1
ATOM 917 C CA . LYS A 1 113 ? -25.324 -0.407 7.788 1.00 47.69 113 LYS A CA 1
ATOM 918 C C . LYS A 1 113 ? -24.613 0.249 6.624 1.00 47.69 113 LYS A C 1
ATOM 920 O O . LYS A 1 113 ? -24.033 1.320 6.744 1.00 47.69 113 LYS A O 1
ATOM 925 N N . TRP A 1 114 ? -24.717 -0.408 5.480 1.00 50.09 114 TRP A N 1
ATOM 926 C CA . TRP A 1 114 ? -24.684 0.282 4.205 1.00 50.09 114 TRP A CA 1
ATOM 927 C C . TRP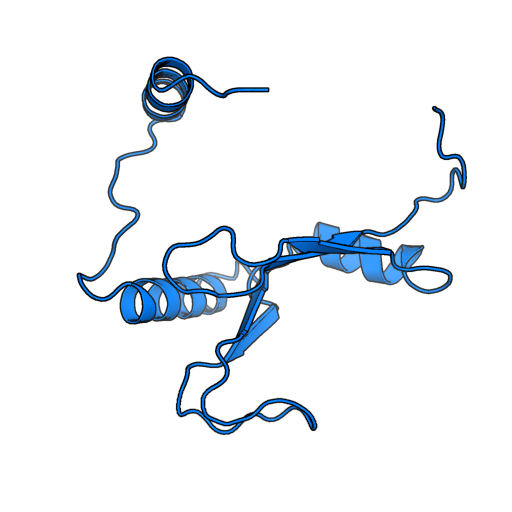 A 1 114 ? -25.993 1.073 4.096 1.00 50.09 114 TRP A C 1
ATOM 929 O O . TRP A 1 114 ? -27.067 0.472 4.151 1.00 50.09 114 TRP A O 1
ATOM 939 N N . ASN A 1 115 ? -25.911 2.402 4.036 1.00 35.94 115 ASN A N 1
ATOM 940 C CA . ASN A 1 115 ? -27.067 3.254 3.770 1.00 35.94 115 ASN A CA 1
ATOM 941 C C . ASN A 1 115 ? -26.990 3.665 2.285 1.00 35.94 115 ASN A C 1
ATOM 943 O O . ASN A 1 115 ? -25.957 4.227 1.913 1.00 35.94 115 ASN A O 1
ATOM 947 N N . PRO A 1 116 ? -27.993 3.314 1.456 1.00 42.09 116 PRO A N 1
ATOM 948 C CA . PRO A 1 116 ? -28.006 3.598 0.018 1.00 42.09 116 PRO A CA 1
ATOM 949 C C . PRO A 1 116 ? -27.961 5.092 -0.315 1.00 42.09 116 PRO A C 1
ATOM 951 O O . PRO A 1 116 ? -28.460 5.901 0.503 1.00 42.09 116 PRO A O 1
#

Organism: NCBI:txid2747483

Secondary structure (DSSP, 8-state):
----HHHHHHHHHHTT--S---SSSSHHHHHHHHHHHHHHSS-TTEEEEE-TTSPPSSTT--TT--EEEE--HHHHHHHHHHTTT-EEEEEE-S-STT---EEEEEE--TT-----

Radius of gyration: 17.36 Å; chains: 1; bounding box: 43×45×33 Å

pLDDT: mean 80.78, std 12.92, range [35.94, 93.06]